Protein AF-A0A2D5X9M6-F1 (afdb_monomer_lite)

Radius of gyration: 19.21 Å; chains: 1; bounding box: 34×19×66 Å

Foldseek 3Di:
DFDFAPVNVVVLVVVLVVVLVVLLVCLLVVLCVVVVVPDPDDPVVVVVSVVSSVVVSVVVSVVVVVVSVVVVVVDPPRGHDDPDD

pLDDT: mean 82.15, std 13.76, range [50.41, 96.44]

Secondary structure (DSSP, 8-state):
-PEEPHHHHHHHHHHHHHHHHHHHHHHHHHHHHHHHSS----HHHHHHHHHHHHHHHHHHHHHHHHHHHHHHTT--TTEEPPP--

Structure (mmCIF, N/CA/C/O backbone):
data_AF-A0A2D5X9M6-F1
#
_entry.id   AF-A0A2D5X9M6-F1
#
loop_
_atom_site.group_PDB
_atom_site.id
_atom_site.type_symbol
_atom_site.label_atom_id
_atom_site.label_alt_id
_atom_site.label_comp_id
_atom_site.label_asym_id
_atom_site.label_entity_id
_atom_site.label_seq_id
_atom_site.pdbx_PDB_ins_code
_atom_site.Cartn_x
_atom_site.Cartn_y
_atom_site.Cartn_z
_atom_site.occupancy
_atom_site.B_iso_or_equiv
_atom_site.auth_seq_id
_atom_site.auth_comp_id
_atom_site.auth_asym_id
_atom_site.auth_atom_id
_atom_site.pdbx_PDB_model_num
ATOM 1 N N . MET A 1 1 ? -8.325 0.765 29.047 1.00 50.41 1 MET A N 1
ATOM 2 C CA . MET A 1 1 ? -8.023 0.771 27.602 1.00 50.41 1 MET A CA 1
ATOM 3 C C . MET A 1 1 ? -8.538 -0.548 27.083 1.00 50.41 1 MET A C 1
ATOM 5 O O . MET A 1 1 ? -8.047 -1.564 27.551 1.00 50.41 1 MET A O 1
ATOM 9 N N . ASP A 1 2 ? -9.560 -0.546 26.235 1.00 55.44 2 ASP A N 1
ATOM 10 C CA . ASP A 1 2 ? -10.098 -1.796 25.695 1.00 55.44 2 ASP A CA 1
ATOM 11 C C . ASP A 1 2 ? -9.017 -2.497 24.862 1.00 55.44 2 ASP A C 1
ATOM 13 O O . ASP A 1 2 ? -8.342 -1.867 24.039 1.00 55.44 2 ASP A O 1
ATOM 17 N N . HIS A 1 3 ? -8.798 -3.786 25.116 1.00 63.62 3 HIS A N 1
ATOM 18 C CA . HIS A 1 3 ? -7.770 -4.561 24.430 1.00 63.62 3 HIS A CA 1
ATOM 19 C C . HIS A 1 3 ? -8.383 -5.242 23.204 1.00 63.62 3 HIS A C 1
ATOM 21 O O . HIS A 1 3 ? -9.476 -5.807 23.252 1.00 63.62 3 HIS A O 1
ATOM 27 N N . ALA A 1 4 ? -7.691 -5.164 22.067 1.00 69.69 4 ALA A N 1
ATOM 28 C CA . ALA A 1 4 ? -8.096 -5.918 20.892 1.00 69.69 4 ALA A CA 1
ATOM 29 C C . ALA A 1 4 ? -7.802 -7.401 21.136 1.00 69.69 4 ALA A C 1
ATOM 31 O O . ALA A 1 4 ? -6.651 -7.770 21.376 1.00 69.69 4 ALA A O 1
ATOM 32 N N . SER A 1 5 ? -8.829 -8.240 21.025 1.00 82.88 5 SER A N 1
ATOM 33 C CA . SER A 1 5 ? -8.674 -9.690 21.140 1.00 82.88 5 SER A CA 1
ATOM 34 C C . SER A 1 5 ? -7.619 -10.218 20.145 1.00 82.88 5 SER A C 1
ATOM 36 O O . SER A 1 5 ? -7.503 -9.699 19.022 1.00 82.88 5 SER A O 1
ATOM 38 N N . PRO A 1 6 ? -6.863 -11.282 20.484 1.00 85.56 6 PRO A N 1
ATOM 39 C CA . PRO A 1 6 ? -5.880 -11.881 19.574 1.00 85.56 6 PRO A CA 1
ATOM 40 C C . PRO A 1 6 ? -6.476 -12.273 18.212 1.00 85.56 6 PRO A C 1
ATOM 42 O O . PRO A 1 6 ? -5.831 -12.113 17.175 1.00 85.56 6 PRO A O 1
ATOM 45 N N . SER A 1 7 ? -7.739 -12.714 18.203 1.00 84.56 7 SER A N 1
ATOM 46 C CA . SER A 1 7 ? -8.483 -13.039 16.981 1.00 84.56 7 SER A CA 1
ATOM 47 C C . SER A 1 7 ? -8.657 -11.817 16.073 1.00 84.56 7 SER A C 1
ATOM 49 O O . SER A 1 7 ? -8.374 -11.891 14.875 1.00 84.56 7 SER A O 1
ATOM 51 N N . ARG A 1 8 ? -9.018 -10.655 16.638 1.00 87.50 8 ARG A N 1
ATOM 52 C CA . ARG A 1 8 ? -9.150 -9.401 15.883 1.00 87.50 8 ARG A CA 1
ATOM 53 C C . ARG A 1 8 ? -7.839 -9.009 15.211 1.00 87.50 8 ARG A C 1
ATOM 55 O O . ARG A 1 8 ? -7.832 -8.673 14.029 1.00 87.50 8 ARG A O 1
ATOM 62 N N . SER A 1 9 ? -6.727 -9.109 15.933 1.00 88.62 9 SER A N 1
ATOM 63 C CA . SER A 1 9 ? -5.392 -8.791 15.411 1.00 88.62 9 SER A CA 1
ATOM 64 C C . SER A 1 9 ? -4.966 -9.722 14.269 1.00 88.62 9 SER A C 1
ATOM 66 O O . SER A 1 9 ? -4.410 -9.259 13.267 1.00 88.62 9 SER A O 1
ATOM 68 N N . LEU A 1 10 ? -5.280 -11.019 14.361 1.00 91.44 10 LEU A N 1
ATOM 69 C CA . LEU A 1 10 ? -5.014 -11.981 13.288 1.00 91.44 10 LEU A CA 1
ATOM 70 C C . LEU A 1 10 ? -5.835 -11.675 12.031 1.00 91.44 10 LEU A C 1
ATOM 72 O O . LEU A 1 10 ? -5.278 -11.608 10.935 1.00 91.44 10 LEU A O 1
ATOM 76 N N . VAL A 1 11 ? -7.139 -11.422 12.173 1.00 92.75 11 VAL A N 1
ATOM 77 C CA . VAL A 1 11 ? -8.011 -11.114 11.028 1.00 92.75 11 VAL A CA 1
ATOM 78 C C . VAL A 1 11 ? -7.629 -9.779 10.382 1.00 92.75 11 VAL A C 1
ATOM 80 O O . VAL A 1 11 ? -7.543 -9.698 9.154 1.00 92.75 11 VAL A O 1
ATOM 83 N N . LYS A 1 12 ? -7.307 -8.742 11.170 1.00 92.56 12 LYS A N 1
ATOM 84 C CA . LYS A 1 12 ? -6.757 -7.471 10.657 1.00 92.56 12 LYS A CA 1
ATOM 85 C C . LYS A 1 12 ? -5.494 -7.697 9.829 1.00 92.56 12 LYS A C 1
ATOM 87 O O . LYS A 1 12 ? -5.370 -7.147 8.738 1.00 92.56 12 LYS A O 1
ATOM 92 N N . THR A 1 13 ? -4.595 -8.550 10.314 1.00 94.31 13 THR A N 1
ATOM 93 C CA . THR A 1 13 ? -3.352 -8.879 9.608 1.00 94.31 13 THR A CA 1
ATOM 94 C C . THR A 1 13 ? -3.627 -9.600 8.292 1.00 94.31 13 THR A C 1
ATOM 96 O O . THR A 1 13 ? -3.117 -9.189 7.252 1.00 94.31 13 THR A O 1
ATOM 99 N N . MET A 1 14 ? -4.460 -10.642 8.306 1.00 95.12 14 MET A N 1
ATOM 100 C CA . MET A 1 14 ? -4.791 -11.412 7.104 1.00 95.12 14 MET A CA 1
ATOM 101 C C . MET A 1 14 ? -5.496 -10.553 6.052 1.00 95.12 14 MET A C 1
ATOM 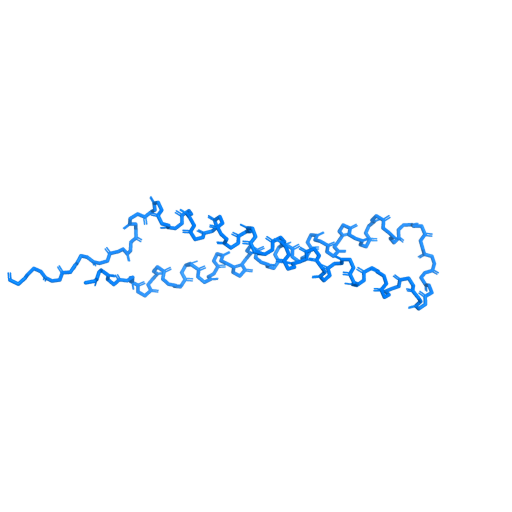103 O O . MET A 1 14 ? -5.105 -10.556 4.887 1.00 95.12 14 MET A O 1
ATOM 107 N N . THR A 1 15 ? -6.487 -9.761 6.467 1.00 95.31 15 THR A N 1
ATOM 108 C CA . THR A 1 15 ? -7.200 -8.843 5.567 1.00 95.31 15 THR A CA 1
ATOM 109 C C . THR A 1 15 ? -6.257 -7.807 4.960 1.00 95.31 15 THR A C 1
ATOM 111 O O . THR A 1 15 ? -6.299 -7.589 3.751 1.00 95.31 15 THR A O 1
ATOM 114 N N . TRP A 1 16 ? -5.343 -7.233 5.752 1.00 96.44 16 TRP A N 1
ATOM 115 C CA . TRP A 1 16 ? -4.344 -6.300 5.235 1.00 96.44 16 TRP A CA 1
ATOM 116 C C . TRP A 1 16 ? -3.397 -6.954 4.222 1.00 96.44 16 TRP A C 1
ATOM 118 O O . TRP A 1 16 ? -3.136 -6.384 3.164 1.00 96.44 16 TRP A O 1
ATOM 128 N N . ARG A 1 17 ? -2.921 -8.178 4.495 1.00 96.12 17 ARG A N 1
ATOM 129 C CA . ARG A 1 17 ? -2.046 -8.918 3.570 1.00 96.12 17 ARG A CA 1
ATOM 130 C C . ARG A 1 17 ? -2.728 -9.198 2.235 1.00 96.12 17 ARG A C 1
ATOM 132 O O . ARG A 1 17 ? -2.100 -9.006 1.198 1.00 96.12 17 ARG A O 1
ATOM 139 N N . LEU A 1 18 ? -3.997 -9.599 2.246 1.00 96.12 18 LEU A N 1
ATOM 140 C CA . LEU A 1 18 ? -4.757 -9.855 1.020 1.00 96.12 18 LEU A CA 1
ATOM 141 C C . LEU A 1 18 ? -4.975 -8.572 0.206 1.00 96.12 18 LEU A C 1
ATOM 143 O O . LEU A 1 18 ? -4.749 -8.571 -1.001 1.00 96.12 18 LEU A O 1
ATOM 147 N N . ILE A 1 19 ? -5.343 -7.466 0.860 1.00 95.88 19 ILE A N 1
ATOM 148 C CA . ILE A 1 19 ? -5.558 -6.174 0.189 1.00 95.88 19 ILE A CA 1
ATOM 149 C C . ILE A 1 19 ? -4.251 -5.657 -0.421 1.00 95.88 19 ILE A C 1
ATOM 151 O O . ILE A 1 19 ? -4.211 -5.341 -1.607 1.00 95.88 19 ILE A O 1
ATOM 155 N N . ALA A 1 20 ? -3.169 -5.622 0.359 1.00 94.31 20 ALA A N 1
ATOM 156 C CA . ALA A 1 20 ? -1.893 -5.070 -0.088 1.00 94.31 20 ALA A CA 1
ATOM 157 C C . ALA A 1 20 ? -1.234 -5.897 -1.205 1.00 94.31 20 ALA A C 1
ATOM 159 O O . ALA A 1 20 ? -0.599 -5.331 -2.091 1.00 94.31 20 ALA A O 1
ATOM 160 N N . THR A 1 21 ? -1.365 -7.228 -1.173 1.00 94.81 21 THR A N 1
ATOM 161 C CA . THR A 1 21 ? -0.836 -8.095 -2.243 1.00 94.81 21 THR A CA 1
ATOM 162 C C . THR A 1 21 ? -1.646 -7.966 -3.527 1.00 94.81 21 THR A C 1
ATOM 164 O O . THR A 1 21 ? -1.062 -7.874 -4.606 1.00 94.81 21 THR A O 1
ATOM 167 N N . THR A 1 22 ? -2.976 -7.893 -3.414 1.00 96.06 22 THR A N 1
ATOM 168 C CA . THR A 1 22 ? -3.865 -7.662 -4.559 1.00 96.06 22 THR A CA 1
ATOM 169 C C . THR A 1 22 ? -3.577 -6.312 -5.216 1.00 96.06 22 THR A C 1
ATOM 171 O O . THR A 1 22 ? -3.501 -6.243 -6.438 1.00 96.06 22 THR A O 1
ATOM 174 N N . ASP A 1 23 ? -3.348 -5.259 -4.427 1.00 93.69 23 ASP A N 1
ATOM 175 C CA . ASP A 1 23 ? -2.995 -3.922 -4.922 1.00 93.69 23 ASP A CA 1
ATOM 176 C C . ASP A 1 23 ? -1.717 -3.932 -5.776 1.00 93.69 23 ASP A C 1
ATOM 178 O O . ASP A 1 23 ? -1.757 -3.563 -6.950 1.00 93.69 23 ASP A O 1
ATOM 182 N N . THR A 1 24 ? -0.607 -4.457 -5.244 1.00 93.06 24 THR A N 1
ATOM 183 C CA . THR A 1 24 ? 0.657 -4.558 -5.995 1.00 93.06 24 THR A CA 1
ATOM 184 C C . THR A 1 24 ? 0.508 -5.425 -7.250 1.00 93.06 24 THR A C 1
ATOM 186 O O . THR A 1 24 ? 1.053 -5.079 -8.303 1.00 93.06 24 THR A O 1
ATOM 189 N N . PHE A 1 25 ? -0.232 -6.539 -7.172 1.00 92.56 25 PHE A N 1
ATOM 190 C CA . PHE A 1 25 ? -0.489 -7.388 -8.336 1.00 92.56 25 PHE A CA 1
ATOM 191 C C . PHE A 1 25 ? -1.243 -6.623 -9.424 1.00 92.56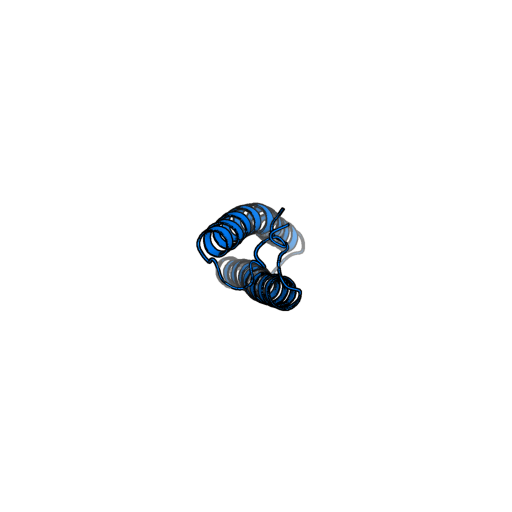 25 PHE A C 1
ATOM 193 O O . PHE A 1 25 ? -0.833 -6.663 -10.580 1.00 92.56 25 PHE A O 1
ATOM 200 N N . LEU A 1 26 ? -2.305 -5.893 -9.069 1.00 92.25 26 LEU A N 1
ATOM 201 C CA . LEU A 1 26 ? -3.087 -5.110 -10.023 1.00 92.25 26 LEU A CA 1
ATOM 202 C C . LEU A 1 26 ? -2.275 -3.963 -10.619 1.00 92.25 26 LEU A C 1
ATOM 204 O O . LEU A 1 26 ? -2.307 -3.787 -11.834 1.00 92.25 26 LEU A O 1
ATOM 208 N N . LEU A 1 27 ? -1.514 -3.223 -9.809 1.00 91.56 27 LEU A N 1
ATOM 209 C CA . LEU A 1 27 ? -0.639 -2.160 -10.305 1.00 91.56 27 LEU A CA 1
ATOM 210 C C . LEU A 1 27 ? 0.394 -2.708 -11.289 1.00 91.56 27 LEU A C 1
ATOM 212 O O . LEU A 1 27 ? 0.545 -2.167 -12.381 1.00 91.56 27 LEU A O 1
ATOM 216 N N . THR A 1 28 ? 1.048 -3.817 -10.943 1.00 87.25 28 THR A N 1
ATOM 217 C CA . THR A 1 28 ? 2.049 -4.455 -11.807 1.00 87.25 28 THR A CA 1
ATOM 218 C C . THR A 1 28 ? 1.418 -5.027 -13.074 1.00 87.25 28 THR A C 1
ATOM 220 O O . THR A 1 28 ? 1.938 -4.816 -14.164 1.00 87.25 28 THR A O 1
ATOM 223 N N . PHE A 1 29 ? 0.286 -5.726 -12.959 1.00 85.31 29 PHE A N 1
ATOM 224 C CA . PHE A 1 29 ? -0.420 -6.324 -14.090 1.00 85.31 29 PHE A CA 1
ATOM 225 C C . PHE A 1 29 ? -0.944 -5.261 -15.056 1.00 85.31 29 PHE A C 1
ATOM 227 O O . PHE A 1 29 ? -0.778 -5.395 -16.265 1.00 85.31 29 PHE A O 1
ATOM 234 N N . LEU A 1 30 ? -1.558 -4.193 -14.540 1.00 85.75 30 LEU A N 1
ATOM 235 C CA . LEU A 1 30 ? -2.037 -3.087 -15.362 1.00 85.75 30 LEU A CA 1
ATOM 236 C C . LEU A 1 30 ? -0.868 -2.360 -16.014 1.00 85.75 30 LEU A C 1
ATOM 238 O O . LEU A 1 30 ? -0.912 -2.138 -17.217 1.00 85.75 30 LEU A O 1
ATOM 242 N N . ALA A 1 31 ? 0.192 -2.059 -15.267 1.00 84.06 31 ALA A N 1
ATOM 243 C CA . ALA A 1 31 ? 1.379 -1.445 -15.837 1.00 84.06 31 ALA A CA 1
ATOM 244 C C . ALA A 1 31 ? 1.962 -2.330 -16.958 1.00 84.06 31 ALA A C 1
ATOM 246 O O . ALA A 1 31 ? 2.132 -1.867 -18.080 1.00 84.06 31 ALA A O 1
ATOM 247 N N . ALA A 1 32 ? 2.154 -3.629 -16.722 1.00 77.69 32 ALA A N 1
ATOM 248 C CA . ALA A 1 32 ? 2.638 -4.563 -17.737 1.00 77.69 32 ALA A CA 1
ATOM 249 C C . ALA A 1 32 ? 1.686 -4.706 -18.936 1.00 77.69 32 ALA A C 1
ATOM 251 O O . ALA A 1 32 ? 2.146 -4.861 -20.057 1.00 77.69 32 ALA A O 1
ATOM 252 N N . LYS A 1 33 ? 0.365 -4.639 -18.743 1.00 74.44 33 LYS A N 1
ATOM 253 C CA . LYS A 1 33 ? -0.605 -4.738 -19.842 1.00 74.44 33 LYS A CA 1
ATOM 254 C C . LYS A 1 33 ? -0.656 -3.467 -20.693 1.00 74.44 33 LYS A C 1
ATOM 256 O O . LYS A 1 33 ? -0.686 -3.572 -21.910 1.00 74.44 33 LYS A O 1
ATOM 261 N N . TRP A 1 34 ? -0.696 -2.296 -20.059 1.00 70.44 34 TRP A N 1
ATOM 262 C CA . TRP A 1 34 ? -0.814 -0.997 -20.732 1.00 70.44 34 TRP A CA 1
ATOM 263 C C . TRP A 1 34 ? 0.486 -0.552 -21.397 1.00 70.44 34 TRP A C 1
ATOM 265 O O . TRP A 1 34 ? 0.445 0.130 -22.413 1.00 70.44 34 TRP A O 1
ATOM 275 N N . PHE A 1 35 ? 1.627 -0.940 -20.833 1.00 66.44 35 PHE A N 1
ATOM 276 C CA . PHE A 1 35 ? 2.942 -0.570 -21.346 1.00 66.44 35 PHE A CA 1
ATOM 277 C C . PHE A 1 35 ? 3.649 -1.735 -22.057 1.00 66.44 35 PHE A C 1
ATOM 279 O O . PHE A 1 35 ? 4.512 -1.504 -22.892 1.00 66.44 35 PHE A O 1
ATOM 286 N N . GLY A 1 36 ? 3.290 -2.991 -21.781 1.00 58.81 36 GLY A N 1
ATOM 287 C CA . GLY A 1 36 ? 3.937 -4.166 -22.376 1.00 58.81 36 GLY A CA 1
ATOM 288 C C . GLY A 1 36 ? 3.336 -4.653 -23.695 1.00 58.81 36 GLY A C 1
ATOM 289 O O . GLY A 1 36 ? 3.984 -5.451 -24.363 1.00 58.81 36 GLY A O 1
ATOM 290 N N . SER A 1 37 ? 2.148 -4.192 -24.113 1.00 54.97 37 SER A N 1
ATOM 291 C CA . SER A 1 37 ? 1.597 -4.558 -25.431 1.00 54.97 37 SER A CA 1
ATOM 292 C C . SER A 1 37 ? 2.285 -3.850 -26.604 1.00 54.97 37 SER A C 1
ATOM 294 O O . SER A 1 37 ? 2.285 -4.399 -27.701 1.00 54.97 37 SER A O 1
ATOM 296 N N . ASP A 1 38 ? 2.912 -2.692 -26.368 1.00 56.81 38 ASP A N 1
ATOM 297 C CA . ASP A 1 38 ? 3.613 -1.906 -27.399 1.00 56.81 38 ASP A CA 1
ATOM 298 C C . ASP A 1 38 ? 5.153 -2.003 -27.316 1.00 56.81 38 ASP A C 1
ATOM 300 O O . ASP A 1 38 ? 5.847 -1.471 -28.182 1.00 56.81 38 ASP A O 1
ATOM 304 N N . MET A 1 39 ? 5.721 -2.682 -26.308 1.00 57.56 39 MET A N 1
ATOM 305 C CA . MET A 1 39 ? 7.164 -2.630 -26.023 1.00 57.56 39 MET A CA 1
ATOM 306 C C . MET A 1 39 ? 7.896 -3.956 -26.259 1.00 57.56 39 MET A C 1
ATOM 308 O O . MET A 1 39 ? 7.824 -4.891 -25.463 1.00 57.56 39 MET A O 1
ATOM 312 N N . GLY A 1 40 ? 8.713 -3.998 -27.315 1.00 55.50 40 GLY A N 1
ATOM 313 C CA . GLY A 1 40 ? 9.881 -4.879 -27.401 1.00 55.50 40 GLY A CA 1
ATOM 314 C C . GLY A 1 40 ? 10.951 -4.418 -26.405 1.00 55.50 40 GLY A C 1
ATOM 315 O O . GLY A 1 40 ? 11.893 -3.734 -26.789 1.00 55.50 40 GLY A O 1
ATOM 316 N N . ILE A 1 41 ? 10.745 -4.751 -25.127 1.00 56.47 41 ILE A N 1
ATOM 317 C CA . ILE A 1 41 ? 11.378 -4.131 -23.951 1.00 56.47 41 ILE A CA 1
ATOM 318 C C . ILE A 1 41 ? 12.906 -4.024 -24.083 1.00 56.47 41 ILE A C 1
ATOM 320 O O . ILE A 1 41 ? 13.629 -5.020 -24.008 1.00 56.47 41 ILE A O 1
ATOM 324 N N . SER A 1 42 ? 13.398 -2.788 -24.190 1.00 57.44 42 SER A N 1
ATOM 325 C CA . SER A 1 42 ? 14.806 -2.443 -23.970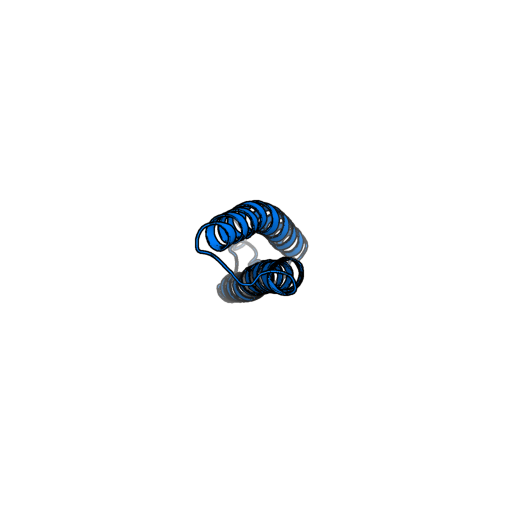 1.00 57.44 42 SER A CA 1
ATOM 326 C C . SER A 1 42 ? 15.031 -2.040 -22.503 1.00 57.44 42 SER A C 1
ATOM 328 O O . SER A 1 42 ? 14.111 -1.595 -21.815 1.00 57.44 42 SER A O 1
ATOM 330 N N . GLY A 1 43 ? 16.256 -2.186 -21.982 1.00 56.16 43 GLY A N 1
ATOM 331 C CA . GLY A 1 43 ? 16.552 -2.022 -20.545 1.00 56.16 43 GLY A CA 1
ATOM 332 C C . GLY A 1 43 ? 16.161 -0.670 -19.914 1.00 56.16 43 GLY A C 1
ATOM 333 O O . GLY A 1 43 ? 15.996 -0.594 -18.697 1.00 56.16 43 GLY A O 1
ATOM 334 N N . GLY A 1 44 ? 15.966 0.386 -20.714 1.00 60.84 44 GLY A N 1
ATOM 335 C CA . GLY A 1 44 ? 15.526 1.702 -20.231 1.00 60.84 44 GLY A CA 1
ATOM 336 C C . GLY A 1 44 ? 14.040 1.767 -19.853 1.00 60.84 44 GLY A C 1
ATOM 337 O O . GLY A 1 44 ? 13.677 2.424 -18.880 1.00 60.84 44 GLY A O 1
ATOM 338 N N . GLU A 1 45 ? 13.177 1.039 -20.560 1.00 66.75 45 GLU A N 1
ATOM 339 C CA . GLU A 1 45 ? 11.717 1.095 -20.386 1.00 66.75 45 GLU A CA 1
ATOM 340 C C . GLU A 1 45 ? 11.245 0.333 -19.140 1.00 66.75 45 GLU A C 1
ATOM 342 O O . GLU A 1 45 ? 10.303 0.749 -18.460 1.00 66.75 45 GLU A O 1
ATOM 347 N N . ALA A 1 46 ? 11.966 -0.731 -18.774 1.00 68.69 46 ALA A N 1
ATOM 348 C CA . ALA A 1 46 ? 11.727 -1.488 -17.547 1.00 68.69 46 ALA A CA 1
ATOM 349 C C . ALA A 1 46 ? 11.912 -0.626 -16.285 1.00 68.69 46 ALA A C 1
ATOM 351 O O . ALA A 1 46 ? 11.184 -0.792 -15.305 1.00 68.69 46 ALA A O 1
ATOM 352 N N . THR A 1 47 ? 12.851 0.325 -16.320 1.00 74.31 47 THR A N 1
ATOM 353 C CA . THR A 1 47 ? 13.123 1.224 -15.189 1.00 74.31 47 THR A CA 1
ATOM 354 C C . THR A 1 47 ? 11.974 2.208 -14.979 1.00 74.31 47 THR A C 1
ATOM 356 O O . THR A 1 47 ? 11.524 2.394 -13.849 1.00 74.31 47 THR A O 1
ATOM 359 N N . THR A 1 48 ? 11.445 2.789 -16.060 1.00 76.44 48 THR A N 1
ATOM 360 C CA . THR A 1 48 ? 10.288 3.694 -16.005 1.00 76.44 48 THR A CA 1
ATOM 361 C C . THR A 1 48 ? 9.046 2.968 -15.492 1.00 76.44 48 THR A C 1
ATOM 363 O O . THR A 1 48 ? 8.376 3.467 -14.590 1.00 76.44 48 THR A O 1
ATOM 366 N N . LEU A 1 49 ? 8.787 1.752 -15.986 1.00 80.19 49 LEU A N 1
ATOM 367 C CA . LEU A 1 49 ? 7.673 0.921 -15.529 1.00 80.19 49 LEU A CA 1
ATOM 368 C C . LEU A 1 49 ? 7.766 0.611 -14.027 1.00 80.19 49 LEU A C 1
ATOM 370 O O . LEU A 1 49 ? 6.796 0.788 -13.288 1.00 80.19 49 LEU A O 1
ATOM 374 N N . ALA A 1 50 ? 8.946 0.188 -13.566 1.00 81.94 50 ALA A N 1
ATOM 375 C CA . ALA A 1 50 ? 9.195 -0.110 -12.161 1.00 81.94 50 ALA A CA 1
ATOM 376 C C . ALA A 1 50 ? 9.028 1.132 -11.272 1.00 81.94 50 ALA A C 1
ATOM 378 O O . ALA A 1 50 ? 8.405 1.047 -10.215 1.00 81.94 50 ALA A O 1
ATOM 379 N N . ALA A 1 51 ? 9.524 2.295 -11.709 1.00 83.56 51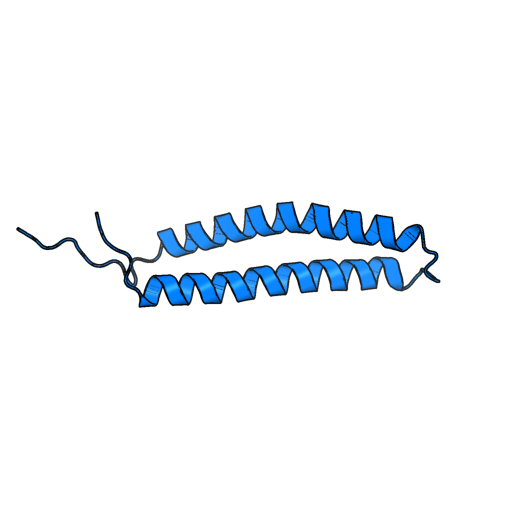 ALA A N 1
ATOM 380 C CA . ALA A 1 51 ? 9.367 3.554 -10.985 1.00 83.56 51 ALA A CA 1
ATOM 381 C C . ALA A 1 51 ? 7.891 3.984 -10.878 1.00 83.56 51 ALA A C 1
ATOM 383 O O . ALA A 1 51 ? 7.447 4.435 -9.817 1.00 83.56 51 ALA A O 1
ATOM 384 N N . THR A 1 52 ? 7.099 3.799 -11.940 1.00 85.31 52 THR A N 1
ATOM 385 C CA . THR A 1 52 ? 5.653 4.061 -11.917 1.00 85.31 52 THR A CA 1
ATOM 386 C C . THR A 1 52 ? 4.929 3.134 -10.944 1.00 85.31 52 THR A C 1
ATOM 388 O O . THR A 1 52 ? 4.167 3.613 -10.108 1.00 85.31 52 THR A O 1
ATOM 391 N N . VAL A 1 53 ? 5.188 1.824 -10.989 1.00 90.38 53 VAL A N 1
ATOM 392 C CA . VAL A 1 53 ? 4.561 0.872 -10.056 1.00 90.38 53 VAL A CA 1
ATOM 393 C C . VAL A 1 53 ? 4.953 1.187 -8.613 1.00 90.38 53 VAL A C 1
ATOM 395 O O . VAL A 1 53 ? 4.079 1.260 -7.757 1.00 90.38 53 VAL A O 1
ATOM 398 N N . ALA A 1 54 ? 6.237 1.439 -8.343 1.00 89.31 54 ALA A N 1
ATOM 399 C CA . ALA A 1 54 ? 6.724 1.722 -6.994 1.00 89.31 54 ALA A CA 1
ATOM 400 C C . ALA A 1 54 ? 6.129 3.012 -6.406 1.00 89.31 54 ALA A C 1
ATOM 402 O O . ALA A 1 54 ? 5.757 3.046 -5.235 1.00 89.31 54 ALA A O 1
ATOM 403 N N . SER A 1 55 ? 6.016 4.073 -7.210 1.00 89.56 55 SER A N 1
ATOM 404 C CA . SER A 1 55 ? 5.416 5.336 -6.759 1.00 89.56 55 SER A CA 1
ATOM 405 C C . SER A 1 55 ? 3.915 5.204 -6.505 1.00 89.56 55 SER A C 1
ATOM 407 O O . SER A 1 55 ? 3.431 5.661 -5.468 1.00 89.56 55 SER A O 1
ATOM 409 N N . LEU A 1 56 ? 3.185 4.535 -7.404 1.00 91.94 56 LEU A N 1
ATOM 410 C CA . LEU A 1 56 ? 1.757 4.284 -7.222 1.00 91.94 56 LEU A CA 1
ATOM 411 C C . LEU A 1 56 ? 1.494 3.388 -6.016 1.00 91.94 56 LEU A C 1
ATOM 413 O O . LEU A 1 56 ? 0.610 3.709 -5.233 1.00 91.94 56 LEU A O 1
ATOM 417 N N . GLU A 1 57 ? 2.297 2.343 -5.820 1.00 94.56 57 GLU A N 1
ATOM 418 C CA . GLU A 1 57 ? 2.154 1.402 -4.710 1.00 94.56 57 GLU A CA 1
ATOM 419 C C . GLU A 1 57 ? 2.172 2.101 -3.345 1.00 94.56 57 GLU A C 1
ATOM 421 O O . GLU A 1 57 ? 1.390 1.762 -2.456 1.00 94.56 57 GLU A O 1
ATOM 426 N N . VAL A 1 58 ? 3.052 3.088 -3.156 1.00 93.12 58 VAL A N 1
ATOM 427 C CA . VAL A 1 58 ? 3.106 3.842 -1.897 1.00 93.12 58 VAL A CA 1
ATOM 428 C C . VAL A 1 58 ? 1.799 4.608 -1.684 1.00 93.12 58 VAL A C 1
ATOM 430 O O . VAL A 1 58 ? 1.197 4.521 -0.613 1.00 93.12 58 VAL A O 1
ATOM 433 N N . VAL A 1 59 ? 1.328 5.326 -2.706 1.00 95.69 59 VAL A N 1
ATOM 434 C CA . VAL A 1 59 ? 0.118 6.156 -2.617 1.00 95.69 59 VAL A CA 1
ATOM 435 C C . VAL A 1 59 ? -1.135 5.296 -2.427 1.00 95.69 59 VAL A C 1
ATOM 437 O O . VAL A 1 59 ? -1.952 5.584 -1.547 1.00 95.69 59 VAL A O 1
ATOM 440 N N . THR A 1 60 ? -1.285 4.219 -3.202 1.00 94.56 60 THR A N 1
ATOM 441 C CA . THR A 1 60 ? -2.434 3.310 -3.109 1.00 94.56 60 THR A CA 1
ATOM 442 C C . THR A 1 60 ? -2.461 2.596 -1.767 1.00 94.56 60 THR A C 1
ATOM 444 O O . THR A 1 60 ? -3.506 2.591 -1.114 1.00 94.56 60 THR A O 1
ATOM 447 N N . LYS A 1 61 ? -1.326 2.077 -1.275 1.00 93.81 61 LYS A N 1
ATOM 448 C CA . LYS A 1 61 ? -1.271 1.420 0.040 1.00 93.81 61 LYS A CA 1
ATOM 449 C C . LYS A 1 61 ? -1.578 2.378 1.177 1.00 93.81 61 LYS A C 1
ATOM 451 O O . LYS A 1 61 ? -2.263 1.971 2.111 1.00 93.81 61 LYS A O 1
ATOM 456 N N . MET A 1 62 ? -1.146 3.638 1.108 1.00 95.88 62 MET A N 1
ATOM 457 C CA . MET A 1 62 ? -1.526 4.634 2.117 1.00 95.88 62 MET A CA 1
ATOM 458 C C . MET A 1 62 ? -3.047 4.837 2.159 1.00 95.88 62 MET A C 1
ATOM 460 O O . MET A 1 62 ? -3.643 4.793 3.238 1.00 95.88 62 MET A O 1
ATOM 464 N N . ALA A 1 63 ? -3.691 4.994 0.999 1.00 95.69 63 ALA A N 1
ATOM 465 C CA . ALA A 1 63 ? -5.142 5.151 0.914 1.00 95.69 63 ALA A CA 1
ATOM 466 C C . ALA A 1 63 ? -5.895 3.893 1.386 1.00 95.69 63 ALA A C 1
ATOM 468 O O . ALA A 1 63 ? -6.822 3.982 2.195 1.00 95.69 63 ALA A O 1
ATOM 469 N N . LEU A 1 64 ? -5.472 2.711 0.929 1.00 96.12 64 LEU A N 1
ATOM 470 C CA . LEU A 1 64 ? -6.070 1.430 1.305 1.00 96.12 64 LEU A CA 1
ATOM 471 C C . LEU A 1 64 ? -5.911 1.143 2.797 1.00 96.12 64 LEU A C 1
ATOM 473 O O . LEU A 1 64 ? -6.868 0.696 3.427 1.00 96.12 64 LEU A O 1
ATOM 477 N N . TYR A 1 65 ? -4.743 1.430 3.376 1.00 95.88 65 TYR A N 1
ATOM 478 C CA . TYR A 1 65 ? -4.504 1.259 4.808 1.00 95.88 65 TYR A CA 1
ATOM 479 C C . TYR A 1 65 ? -5.415 2.164 5.634 1.00 95.88 65 TYR A C 1
ATOM 481 O O . TYR A 1 65 ? -6.047 1.708 6.586 1.00 95.88 65 TYR A O 1
ATOM 489 N N . TYR A 1 66 ? -5.544 3.435 5.241 1.00 96.00 66 TYR A N 1
ATOM 490 C CA . TYR A 1 66 ? -6.443 4.368 5.914 1.00 96.00 66 TYR A CA 1
ATOM 491 C C . TYR A 1 66 ? -7.896 3.871 5.895 1.00 96.00 66 TYR A C 1
ATOM 493 O O . TYR A 1 66 ? -8.569 3.869 6.927 1.00 96.00 66 TYR A O 1
ATOM 501 N N . ILE A 1 67 ? -8.379 3.404 4.739 1.00 95.69 67 ILE A N 1
ATOM 502 C CA . ILE A 1 67 ? -9.738 2.861 4.601 1.00 95.69 67 ILE A CA 1
ATOM 503 C C . ILE A 1 67 ? -9.902 1.570 5.409 1.00 95.69 67 ILE A C 1
ATOM 505 O O . ILE A 1 67 ? -10.933 1.388 6.063 1.00 95.69 67 ILE A O 1
ATOM 509 N N . HIS A 1 68 ? -8.903 0.686 5.395 1.00 95.50 68 HIS A N 1
ATOM 510 C CA . HIS A 1 68 ? -8.895 -0.556 6.167 1.00 95.50 68 HIS A CA 1
ATOM 511 C C . HIS A 1 68 ? -9.021 -0.270 7.665 1.00 95.50 68 HIS A C 1
ATOM 513 O O . HIS A 1 68 ? -9.975 -0.737 8.291 1.00 95.50 68 HIS A O 1
ATOM 519 N N . GLU A 1 69 ? -8.159 0.583 8.220 1.00 93.88 69 GLU A N 1
ATOM 520 C CA . GLU A 1 69 ? -8.229 0.975 9.630 1.00 93.88 69 GLU A CA 1
ATOM 521 C C . GLU A 1 69 ? -9.538 1.695 9.960 1.00 93.88 69 GLU A C 1
ATOM 523 O O . GLU A 1 69 ? -10.168 1.399 10.977 1.00 93.88 69 GLU A O 1
ATOM 528 N N . ARG A 1 70 ? -10.019 2.592 9.087 1.00 93.56 70 ARG A N 1
ATOM 529 C CA . ARG A 1 70 ? -11.288 3.293 9.322 1.00 93.56 70 ARG A CA 1
ATOM 530 C C . ARG A 1 70 ? -12.481 2.342 9.336 1.00 93.56 70 ARG A C 1
ATOM 532 O O . ARG A 1 70 ? -13.420 2.578 10.098 1.00 93.56 70 ARG A O 1
ATOM 539 N N . SER A 1 71 ? -12.443 1.295 8.516 1.00 92.88 71 SER A N 1
ATOM 540 C CA . SER A 1 71 ? -13.463 0.245 8.478 1.00 92.88 71 SER A CA 1
ATOM 541 C C . SER A 1 71 ? -13.426 -0.581 9.762 1.00 92.88 71 SER A C 1
ATOM 543 O O . SER A 1 71 ? -14.463 -0.774 10.390 1.00 92.88 71 SER A O 1
ATOM 545 N N . TRP A 1 72 ? -12.233 -0.960 10.227 1.00 91.31 72 TRP A N 1
ATOM 546 C CA . TRP A 1 72 ? -12.044 -1.641 11.511 1.00 91.31 72 TRP A CA 1
ATOM 547 C C . TRP A 1 72 ? -12.449 -0.801 12.722 1.00 91.31 72 TRP A C 1
ATOM 549 O O . TRP A 1 72 ? -12.934 -1.352 13.705 1.00 91.31 72 TRP A O 1
ATOM 559 N N . ALA A 1 73 ? -12.288 0.519 12.655 1.00 88.31 73 ALA A N 1
ATOM 560 C CA . ALA A 1 73 ? -12.717 1.441 13.704 1.00 88.31 73 ALA A CA 1
ATOM 561 C C . ALA A 1 73 ? -14.245 1.614 13.788 1.00 88.31 73 ALA A C 1
ATOM 563 O O . ALA A 1 73 ? -14.732 2.176 14.759 1.00 88.31 73 ALA A O 1
ATOM 564 N N . ARG A 1 74 ? -15.004 1.187 12.769 1.00 87.75 74 ARG A N 1
ATOM 565 C CA . ARG A 1 74 ? -16.480 1.178 12.789 1.00 87.75 74 ARG A CA 1
ATOM 566 C C . ARG A 1 74 ? -17.059 -0.157 13.263 1.00 87.75 74 ARG A C 1
ATOM 568 O O . ARG A 1 74 ? -18.272 -0.270 13.378 1.00 87.75 74 ARG A O 1
ATOM 575 N N . LEU A 1 75 ? -16.214 -1.168 13.458 1.00 86.88 75 LEU A N 1
ATOM 576 C CA . LEU A 1 75 ? -16.618 -2.514 13.843 1.00 86.88 75 LEU A CA 1
ATOM 577 C C . LEU A 1 75 ? -16.232 -2.763 15.303 1.00 86.88 75 LEU A C 1
ATOM 579 O O . LEU A 1 75 ? -15.046 -2.870 15.619 1.00 86.88 75 LEU A O 1
ATOM 583 N N . ASP A 1 76 ? -17.240 -2.937 16.159 1.00 81.06 76 ASP A N 1
ATOM 584 C CA . ASP A 1 76 ? -17.067 -3.222 17.594 1.00 81.06 76 ASP A CA 1
ATOM 585 C C . ASP A 1 76 ? -16.640 -4.677 17.878 1.00 81.06 76 ASP A C 1
ATOM 587 O O . ASP A 1 76 ? -16.416 -5.078 19.020 1.00 81.06 76 ASP A O 1
ATOM 591 N N . TRP A 1 77 ? -16.509 -5.503 16.836 1.00 83.38 77 TRP A N 1
ATOM 592 C CA . TRP A 1 77 ? -16.137 -6.907 16.977 1.00 83.38 77 TRP A CA 1
ATOM 593 C C . TRP A 1 77 ? -14.712 -7.076 17.520 1.00 83.38 77 TRP A C 1
ATOM 595 O O . TRP A 1 77 ? -13.748 -6.510 16.994 1.00 83.38 77 TRP A O 1
ATOM 605 N N . GLY A 1 78 ? -14.586 -7.924 18.545 1.00 73.25 78 GLY A N 1
ATOM 606 C CA . GLY A 1 78 ? -13.307 -8.311 19.137 1.00 73.25 78 GLY A CA 1
ATOM 607 C C . GLY A 1 78 ? -12.652 -7.226 19.994 1.00 73.25 78 GLY A C 1
ATOM 608 O O . GLY A 1 78 ? -11.438 -7.299 20.198 1.00 73.25 78 GLY A O 1
ATOM 609 N N . ILE A 1 79 ? -13.426 -6.232 20.442 1.00 79.62 79 ILE A N 1
ATOM 610 C CA . ILE A 1 79 ? -13.050 -5.270 21.483 1.00 79.62 79 ILE A CA 1
ATOM 611 C C . ILE A 1 79 ? -13.456 -5.879 22.830 1.00 79.62 79 ILE A C 1
ATOM 613 O O . ILE A 1 79 ? -14.639 -6.116 23.068 1.00 79.62 79 ILE A O 1
ATOM 617 N N . GLU A 1 80 ? -12.484 -6.192 23.686 1.00 74.75 80 GLU A N 1
ATOM 618 C CA . GLU A 1 80 ? -12.767 -6.712 25.025 1.00 74.75 80 GLU A CA 1
ATOM 619 C C . GLU A 1 80 ? -13.034 -5.539 25.979 1.00 74.75 80 GLU A C 1
ATOM 621 O O . GLU A 1 80 ? -12.168 -4.663 26.101 1.00 74.75 80 GLU A O 1
ATOM 626 N N . PRO A 1 81 ? -14.211 -5.489 26.639 1.00 66.94 81 PRO A N 1
ATOM 627 C CA . PRO A 1 81 ? -14.511 -4.434 27.594 1.00 66.94 81 PRO A CA 1
ATOM 628 C C . PRO A 1 81 ? -13.531 -4.512 28.763 1.00 66.94 81 PRO A C 1
ATOM 630 O O . PRO A 1 81 ? -13.233 -5.601 29.262 1.00 66.94 81 PRO A O 1
ATOM 633 N N . ALA A 1 82 ? -13.033 -3.357 29.205 1.00 65.62 82 ALA A N 1
ATOM 634 C CA . ALA A 1 82 ? -12.179 -3.286 30.384 1.00 65.62 82 ALA A CA 1
ATOM 635 C C . ALA A 1 82 ? -12.823 -4.019 31.586 1.00 65.62 82 ALA A C 1
ATOM 637 O O . ALA A 1 82 ? -14.040 -3.906 31.780 1.00 65.62 82 ALA A O 1
ATOM 638 N N . PRO A 1 83 ? -12.038 -4.745 32.410 1.00 65.62 83 PRO A N 1
ATOM 639 C CA . PRO A 1 83 ? -12.557 -5.354 33.629 1.00 65.62 83 PRO A CA 1
ATOM 640 C C . PRO A 1 83 ? -13.204 -4.262 34.485 1.00 65.62 83 PRO A C 1
ATOM 642 O O . PRO A 1 83 ? -12.543 -3.284 34.838 1.00 65.62 83 PRO A O 1
ATOM 645 N N . GLN A 1 84 ? -14.500 -4.393 34.768 1.00 67.00 84 GLN A N 1
ATOM 646 C CA . GLN A 1 84 ? -15.188 -3.502 35.700 1.00 67.00 84 GLN A CA 1
ATOM 647 C C . GLN A 1 84 ? -14.636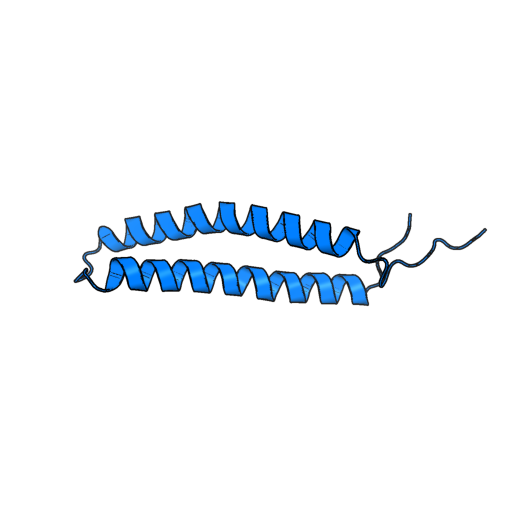 -3.803 37.098 1.00 67.00 84 GLN A C 1
ATOM 649 O O . GLN A 1 84 ? -14.751 -4.938 37.563 1.00 67.00 84 GLN A O 1
ATOM 654 N N . ALA A 1 85 ? -13.954 -2.821 37.693 1.00 61.44 85 ALA A N 1
ATOM 655 C CA . ALA A 1 85 ? -13.448 -2.876 39.064 1.00 61.44 85 ALA A CA 1
ATOM 656 C C . ALA A 1 85 ? -14.573 -2.645 40.078 1.00 61.44 85 ALA A C 1
ATOM 65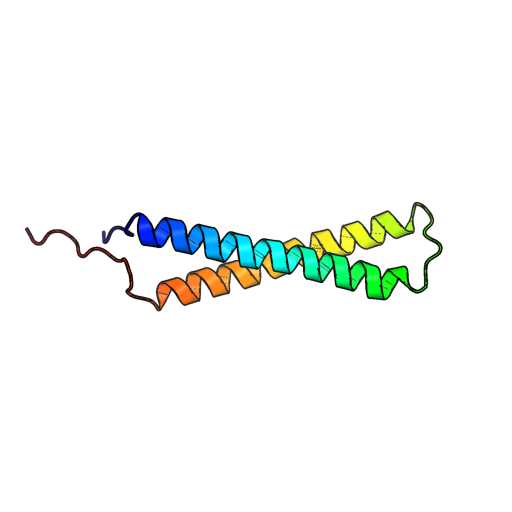8 O O . ALA A 1 85 ? -15.474 -1.829 39.768 1.00 61.44 85 ALA A O 1
#

Sequence (85 aa):
MDHASPSRSLVKTMTWRLIATTDTFLLTFLAAKWFGSDMGISGGEATTLAATVASLEVVTKMALYYIHERSWARLDWGIEPAPQA